Protein AF-A0A848D6H6-F1 (afdb_monomer_lite)

Foldseek 3Di:
DPVVVVVLFPQAKWFWWAAPVVRDIDIGHPVCQVVVVVVRIDGPDIDGDRPDDD

Radius of gyration: 13.32 Å; chains: 1; bounding box: 28×16×38 Å

Secondary structure (DSSP, 8-state):
--HHHHGGG--EEEEEEEETTT--EEEEEHHHHHHHHHTTEEEEEEEEEPS---

pLDDT: mean 75.25, std 16.38, range [41.91, 91.31]

Sequence (54 aa):
MDEYLDKLTEEREGYIMRNEQTNVEIKCTEEFVEAWKQRGFVIVSKGKIRLMDK

Structure (mmCIF, N/CA/C/O backbone):
data_AF-A0A848D6H6-F1
#
_entry.id   AF-A0A848D6H6-F1
#
loop_
_atom_site.group_PDB
_atom_site.id
_atom_site.type_symbol
_atom_site.label_atom_id
_atom_site.label_alt_id
_atom_site.label_comp_id
_atom_site.labe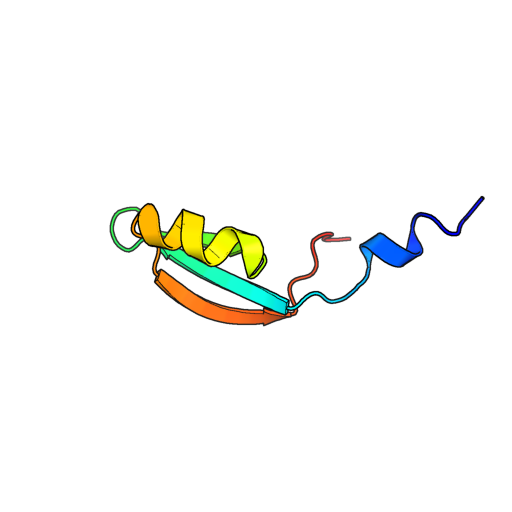l_asym_id
_atom_site.label_entity_id
_atom_site.label_seq_id
_atom_site.pdbx_PDB_ins_code
_atom_site.Cartn_x
_atom_site.Cartn_y
_atom_site.Cartn_z
_atom_site.occupancy
_atom_site.B_iso_or_equiv
_atom_site.auth_seq_id
_atom_site.auth_comp_id
_atom_site.auth_asym_id
_atom_site.auth_atom_id
_atom_site.pdbx_PDB_model_num
ATOM 1 N N . MET A 1 1 ? 17.969 9.191 -29.777 1.00 45.91 1 MET A N 1
ATOM 2 C CA . MET A 1 1 ? 18.125 9.632 -28.375 1.00 45.91 1 MET A CA 1
ATOM 3 C C . MET A 1 1 ? 16.822 9.244 -27.702 1.00 45.91 1 MET A C 1
ATOM 5 O O . MET A 1 1 ? 16.034 10.102 -27.358 1.00 45.91 1 MET A O 1
ATOM 9 N N . ASP A 1 2 ? 16.551 7.938 -27.641 1.00 51.94 2 ASP A N 1
ATOM 10 C CA . ASP A 1 2 ? 15.182 7.414 -27.473 1.00 51.94 2 ASP A CA 1
ATOM 11 C C . ASP A 1 2 ? 15.118 6.239 -26.486 1.00 51.94 2 ASP A C 1
ATOM 13 O O . ASP A 1 2 ? 14.042 5.791 -26.118 1.00 51.94 2 ASP A O 1
ATOM 17 N N . GLU A 1 3 ? 16.261 5.763 -25.984 1.00 48.28 3 GLU A N 1
ATOM 18 C CA . GLU A 1 3 ? 16.321 4.588 -25.101 1.00 48.28 3 GLU A CA 1
ATOM 19 C C . GLU A 1 3 ? 15.968 4.896 -23.634 1.00 48.28 3 GLU A C 1
ATOM 21 O O . GLU A 1 3 ? 15.806 3.986 -22.825 1.00 48.28 3 GLU A O 1
ATOM 26 N N . TYR A 1 4 ? 15.828 6.173 -23.263 1.00 50.06 4 TYR A N 1
ATOM 27 C CA . TYR A 1 4 ? 15.524 6.574 -21.882 1.00 50.06 4 TYR A CA 1
ATOM 28 C C . TYR A 1 4 ? 14.027 6.591 -21.548 1.00 50.06 4 TYR A C 1
ATOM 30 O O . TYR A 1 4 ? 13.671 6.555 -20.372 1.00 50.06 4 TYR A O 1
ATOM 38 N N . LEU A 1 5 ? 13.152 6.636 -22.557 1.00 46.78 5 LEU A N 1
ATOM 39 C CA . LEU A 1 5 ? 11.699 6.666 -22.354 1.00 46.78 5 LEU A CA 1
ATO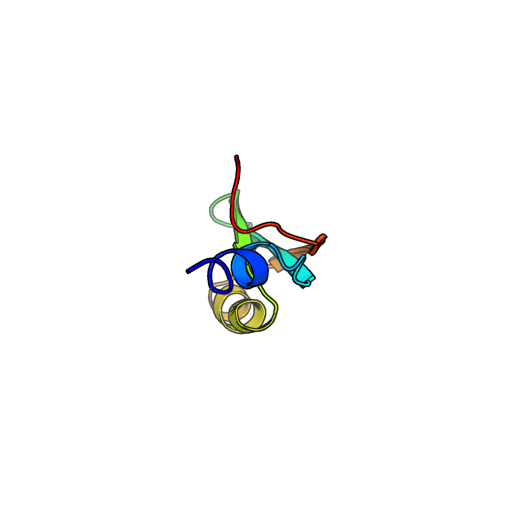M 40 C C . LEU A 1 5 ? 11.098 5.263 -22.194 1.00 46.78 5 LEU A C 1
ATOM 42 O O . LEU A 1 5 ? 10.059 5.114 -21.556 1.00 46.78 5 LEU A O 1
ATOM 46 N N . ASP A 1 6 ? 11.767 4.228 -22.707 1.00 48.50 6 ASP A N 1
ATOM 47 C CA . ASP A 1 6 ? 11.224 2.865 -22.728 1.00 48.50 6 ASP A CA 1
ATOM 48 C C . ASP A 1 6 ? 11.173 2.231 -21.322 1.00 48.50 6 ASP A C 1
ATOM 50 O O . ASP A 1 6 ? 10.187 1.598 -20.947 1.00 48.50 6 ASP A O 1
ATOM 54 N N . LYS A 1 7 ? 12.158 2.536 -20.463 1.00 48.44 7 LYS A N 1
ATOM 55 C CA . LYS A 1 7 ? 12.219 2.046 -19.068 1.00 48.44 7 LYS A CA 1
ATOM 56 C C . LYS A 1 7 ? 11.186 2.654 -18.115 1.00 48.44 7 LYS A C 1
ATOM 58 O O . LYS A 1 7 ? 10.983 2.145 -17.016 1.00 48.44 7 LYS A O 1
ATOM 63 N N . LEU A 1 8 ? 10.526 3.745 -18.500 1.00 49.38 8 LEU A N 1
ATOM 64 C CA . LEU A 1 8 ? 9.468 4.366 -17.689 1.00 49.38 8 LEU A CA 1
ATOM 65 C C . LEU A 1 8 ? 8.106 3.679 -17.869 1.00 49.38 8 LEU A C 1
ATOM 67 O O . LEU A 1 8 ? 7.187 3.929 -17.087 1.00 49.38 8 LEU A O 1
ATOM 71 N N . THR A 1 9 ? 7.992 2.785 -18.857 1.00 51.69 9 THR A N 1
ATOM 72 C CA . THR A 1 9 ? 6.762 2.046 -19.183 1.00 51.69 9 THR A CA 1
ATOM 73 C C . THR A 1 9 ? 6.803 0.595 -18.698 1.00 51.69 9 THR A C 1
ATOM 75 O O . THR A 1 9 ? 5.946 -0.207 -19.068 1.00 51.69 9 THR A O 1
ATOM 78 N N . GLU A 1 10 ? 7.780 0.225 -17.868 1.00 56.62 10 GLU A N 1
ATOM 79 C CA . GLU A 1 10 ? 7.797 -1.105 -17.266 1.00 56.62 10 GLU A CA 1
ATOM 80 C C . GLU A 1 10 ? 6.613 -1.226 -16.296 1.00 56.62 10 GLU A C 1
ATOM 82 O O . GLU A 1 10 ? 6.477 -0.470 -15.331 1.00 56.62 10 GLU A O 1
ATOM 87 N N . GLU A 1 11 ? 5.708 -2.162 -16.583 1.00 60.31 11 GLU A N 1
ATOM 88 C CA . GLU A 1 11 ? 4.637 -2.557 -15.673 1.00 60.31 11 GLU A CA 1
ATOM 89 C C . GLU A 1 11 ? 5.266 -3.167 -14.422 1.00 60.31 11 GLU A C 1
ATOM 91 O O . GLU A 1 11 ? 5.562 -4.360 -14.375 1.00 60.31 11 GLU A O 1
ATOM 96 N N . ARG A 1 12 ? 5.497 -2.335 -13.408 1.00 69.81 12 ARG A N 1
ATOM 97 C CA . ARG A 1 12 ? 6.065 -2.777 -12.138 1.00 69.81 12 ARG A CA 1
ATOM 98 C C . ARG A 1 12 ? 4.953 -3.280 -11.228 1.00 69.81 12 ARG A C 1
ATOM 100 O O . ARG A 1 12 ? 3.828 -2.764 -11.226 1.00 69.81 12 ARG A O 1
ATOM 107 N N . GLU A 1 13 ? 5.272 -4.313 -10.458 1.00 74.38 13 GLU A N 1
ATOM 108 C CA . GLU A 1 13 ? 4.396 -4.778 -9.392 1.00 74.38 13 GLU A CA 1
ATOM 109 C C . GLU A 1 13 ? 4.204 -3.647 -8.382 1.00 74.38 13 GLU A C 1
ATOM 111 O O . GLU A 1 13 ? 5.155 -3.062 -7.858 1.00 74.38 13 GLU A O 1
ATOM 116 N N . GLY A 1 14 ? 2.943 -3.295 -8.171 1.00 83.88 14 GLY A N 1
ATOM 117 C CA . GLY A 1 14 ? 2.527 -2.248 -7.271 1.00 83.88 14 GLY A CA 1
ATOM 118 C C . GLY A 1 14 ? 1.491 -2.735 -6.279 1.00 83.88 14 GLY A C 1
ATOM 119 O O . GLY A 1 14 ? 0.849 -3.779 -6.406 1.00 83.88 14 GLY A O 1
ATOM 120 N N . TYR A 1 15 ? 1.318 -1.922 -5.263 1.00 87.12 15 TYR A N 1
ATOM 121 C CA . TYR A 1 15 ? 0.461 -2.172 -4.135 1.00 87.12 15 TYR A CA 1
ATOM 122 C C . TYR A 1 15 ? -0.406 -0.944 -3.939 1.00 87.12 15 TYR A C 1
ATOM 124 O O . TYR A 1 15 ? 0.071 0.190 -3.896 1.00 87.12 15 TYR A O 1
ATOM 132 N N . ILE A 1 16 ? -1.706 -1.182 -3.848 1.00 88.56 16 ILE A N 1
ATOM 133 C CA . ILE A 1 16 ? -2.661 -0.194 -3.387 1.00 88.56 16 ILE A CA 1
ATOM 134 C C . ILE A 1 16 ? -2.737 -0.356 -1.879 1.00 88.56 16 ILE A C 1
ATOM 136 O O . ILE A 1 16 ? -3.110 -1.418 -1.372 1.00 88.56 16 ILE A O 1
ATOM 140 N N . MET A 1 17 ? -2.367 0.697 -1.166 1.00 90.25 17 MET A N 1
ATOM 141 C CA . MET A 1 17 ? -2.475 0.755 0.279 1.00 90.25 17 MET A CA 1
ATOM 142 C C . MET A 1 17 ? -3.521 1.781 0.676 1.00 90.25 17 MET A C 1
ATOM 144 O O . MET A 1 17 ? -3.619 2.841 0.066 1.00 90.25 17 MET A O 1
ATOM 148 N N . ARG A 1 18 ? -4.291 1.480 1.715 1.00 91.31 18 ARG A N 1
ATOM 149 C CA . ARG A 1 18 ? -5.309 2.369 2.267 1.00 91.31 18 ARG A CA 1
ATOM 150 C C . ARG A 1 18 ? -5.023 2.625 3.730 1.00 91.31 18 ARG A C 1
ATOM 152 O O . ARG A 1 18 ? -4.690 1.703 4.468 1.00 91.31 18 ARG A O 1
ATOM 159 N N . ASN A 1 19 ? -5.170 3.866 4.158 1.00 90.44 19 ASN A N 1
ATOM 160 C CA . ASN A 1 19 ? -5.175 4.206 5.570 1.00 90.44 19 ASN A CA 1
ATOM 161 C C . ASN A 1 19 ? -6.619 4.202 6.078 1.00 90.44 19 ASN A C 1
ATOM 163 O O . ASN A 1 19 ? -7.457 4.933 5.553 1.00 90.44 19 ASN A O 1
ATOM 167 N N . GLU A 1 20 ? -6.926 3.390 7.087 1.00 84.25 20 GLU A N 1
ATOM 168 C CA . GLU A 1 20 ? -8.282 3.332 7.651 1.00 84.25 20 GLU A CA 1
ATOM 169 C C . GLU A 1 20 ? -8.642 4.586 8.458 1.00 84.25 20 GLU A C 1
ATOM 171 O O . GLU A 1 20 ? -9.806 4.977 8.486 1.00 84.25 20 GLU A O 1
ATOM 176 N N . GLN A 1 21 ? -7.654 5.263 9.053 1.00 86.19 21 GLN A N 1
ATOM 177 C CA . GLN A 1 21 ? -7.870 6.460 9.868 1.00 86.19 21 GLN A CA 1
ATOM 178 C C . GLN A 1 21 ? -8.218 7.683 9.017 1.00 86.19 21 GLN A C 1
ATOM 180 O O . GLN A 1 21 ? -9.069 8.481 9.399 1.00 86.19 21 GLN A O 1
ATOM 185 N N . THR A 1 22 ? -7.553 7.844 7.872 1.00 86.06 22 THR A N 1
ATOM 186 C CA . THR A 1 22 ? -7.735 9.009 6.987 1.00 86.06 22 THR A CA 1
ATOM 187 C C . THR A 1 22 ? -8.528 8.694 5.723 1.00 86.06 22 THR A C 1
ATOM 189 O O . THR A 1 22 ? -8.854 9.601 4.963 1.00 86.06 22 THR A O 1
ATOM 192 N N . ASN A 1 23 ? -8.845 7.419 5.490 1.00 86.00 23 ASN A N 1
ATOM 193 C CA . ASN A 1 23 ? -9.490 6.912 4.280 1.00 86.00 23 ASN A CA 1
ATOM 194 C C . ASN A 1 23 ? -8.724 7.192 2.974 1.00 86.00 23 ASN A C 1
ATOM 196 O O . ASN A 1 23 ? -9.301 7.122 1.894 1.00 86.00 23 ASN A O 1
ATOM 200 N N . VAL A 1 24 ? -7.423 7.483 3.061 1.00 87.56 24 VAL A N 1
ATOM 201 C CA . VAL A 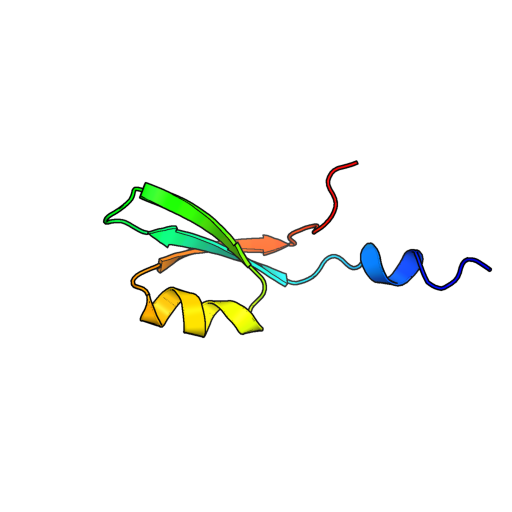1 24 ? -6.576 7.796 1.904 1.00 87.56 24 VAL A CA 1
ATOM 202 C C . VAL A 1 24 ? -6.059 6.515 1.261 1.00 87.56 24 VAL A C 1
ATOM 204 O O . VAL A 1 24 ? -5.485 5.665 1.943 1.00 87.56 24 VAL A O 1
ATOM 207 N N . GLU A 1 25 ? -6.210 6.412 -0.057 1.00 89.06 25 GLU A N 1
ATOM 208 C CA . GLU A 1 25 ? -5.665 5.334 -0.881 1.00 89.06 25 GLU A CA 1
ATOM 209 C C . GLU A 1 25 ? -4.449 5.823 -1.669 1.00 89.06 25 GLU A C 1
ATOM 211 O O . GLU A 1 25 ? -4.474 6.878 -2.302 1.00 89.06 25 GLU A O 1
ATOM 216 N N . ILE A 1 26 ? -3.375 5.043 -1.638 1.00 85.69 26 ILE A N 1
ATOM 217 C CA . ILE A 1 26 ? -2.117 5.329 -2.322 1.00 85.69 26 ILE A CA 1
ATOM 218 C C . ILE A 1 26 ? -1.683 4.119 -3.137 1.00 85.69 26 ILE A C 1
ATOM 220 O O . ILE A 1 26 ? -1.960 2.977 -2.779 1.00 85.69 26 ILE A O 1
ATOM 224 N N . LYS A 1 27 ? -0.968 4.373 -4.227 1.00 85.56 27 LYS A N 1
ATOM 225 C CA . LYS A 1 27 ? -0.352 3.338 -5.058 1.00 85.56 27 LYS A CA 1
ATOM 226 C C . LYS A 1 27 ? 1.156 3.455 -4.908 1.00 85.56 27 LYS A C 1
ATOM 228 O O . LYS A 1 27 ? 1.703 4.533 -5.129 1.00 85.56 27 LYS A O 1
ATOM 233 N N . CYS A 1 28 ? 1.820 2.382 -4.513 1.00 82.88 28 CYS A N 1
ATOM 234 C CA . CYS A 1 28 ? 3.262 2.366 -4.302 1.00 82.88 28 CYS A CA 1
ATOM 235 C C . CYS A 1 28 ? 3.868 1.029 -4.738 1.00 82.88 28 CYS A C 1
ATOM 237 O O . CYS A 1 28 ? 3.169 0.030 -4.855 1.00 82.88 28 CYS A O 1
ATOM 239 N N . THR A 1 29 ? 5.161 1.006 -5.033 1.00 84.88 29 THR A N 1
ATOM 240 C CA . THR A 1 29 ? 5.915 -0.228 -5.302 1.00 84.88 29 THR A CA 1
ATOM 241 C C . THR A 1 29 ? 6.253 -0.950 -3.992 1.00 84.88 29 THR A C 1
ATOM 243 O O . THR A 1 29 ? 6.170 -0.353 -2.917 1.00 84.88 29 THR A O 1
ATOM 246 N N . GLU A 1 30 ? 6.633 -2.232 -4.068 1.00 83.62 30 GLU A N 1
ATOM 247 C CA . GLU A 1 30 ? 6.935 -3.078 -2.892 1.00 83.62 30 GLU A CA 1
ATOM 248 C C . GLU A 1 30 ? 7.906 -2.422 -1.902 1.00 83.62 30 GLU A C 1
ATOM 250 O O . GLU A 1 30 ? 7.684 -2.419 -0.696 1.00 83.62 30 GLU A O 1
ATOM 255 N N . GLU A 1 31 ? 8.932 -1.778 -2.447 1.00 84.31 31 GLU A N 1
ATOM 256 C CA . GLU A 1 31 ? 9.969 -1.014 -1.748 1.00 84.31 31 GLU A CA 1
ATOM 257 C C . GLU A 1 31 ? 9.416 0.069 -0.797 1.00 84.31 31 GLU A C 1
ATOM 259 O O . GLU A 1 31 ? 10.055 0.396 0.201 1.00 84.31 31 GLU A O 1
ATOM 264 N N . PHE A 1 32 ? 8.209 0.590 -1.038 1.00 84.12 32 PHE A N 1
ATOM 265 C CA . PHE A 1 32 ? 7.559 1.572 -0.161 1.00 84.12 32 PHE A CA 1
ATOM 266 C C . PHE A 1 32 ? 6.460 0.977 0.723 1.00 84.12 32 PHE A C 1
ATOM 268 O O . PHE A 1 32 ? 5.979 1.661 1.631 1.00 84.12 32 PHE A O 1
ATOM 275 N N . VAL A 1 33 ? 6.053 -0.274 0.493 1.00 86.25 33 VAL A N 1
ATOM 276 C CA . VAL A 1 33 ? 4.966 -0.912 1.245 1.00 86.25 33 VAL A CA 1
ATOM 277 C C . VAL A 1 33 ? 5.278 -0.943 2.733 1.00 86.25 33 VAL A C 1
ATOM 279 O O . VAL A 1 33 ? 4.428 -0.585 3.545 1.00 86.25 33 VAL A O 1
ATOM 282 N N . GLU A 1 34 ? 6.501 -1.310 3.109 1.00 88.50 34 GLU A N 1
ATOM 283 C CA . GLU A 1 34 ? 6.907 -1.363 4.516 1.00 88.50 34 GLU A CA 1
ATOM 284 C C . GLU A 1 34 ? 6.858 0.015 5.187 1.00 88.50 34 GLU A C 1
ATOM 286 O O . GLU A 1 34 ? 6.322 0.147 6.290 1.00 88.50 34 GLU A O 1
ATOM 291 N N . ALA A 1 35 ? 7.318 1.062 4.493 1.00 89.88 35 ALA A N 1
ATOM 292 C CA . ALA A 1 35 ? 7.294 2.433 5.000 1.00 89.88 35 ALA A CA 1
ATOM 293 C C . ALA A 1 35 ? 5.860 2.925 5.260 1.00 89.88 35 ALA A C 1
ATOM 295 O O . ALA A 1 35 ? 5.576 3.561 6.277 1.00 89.88 35 ALA A O 1
ATOM 296 N N . TRP A 1 36 ? 4.930 2.607 4.359 1.00 88.62 36 TRP A N 1
ATOM 297 C CA . TRP A 1 36 ? 3.518 2.948 4.522 1.00 88.62 36 TRP A CA 1
ATOM 298 C C . TRP A 1 36 ? 2.827 2.086 5.580 1.00 88.62 36 TRP A C 1
ATOM 300 O O . TRP A 1 36 ? 2.015 2.599 6.352 1.00 88.62 36 TRP A O 1
ATOM 310 N N . LYS A 1 37 ? 3.207 0.813 5.700 1.00 88.00 37 LYS A N 1
ATOM 311 C CA . LYS A 1 37 ? 2.718 -0.089 6.747 1.00 88.00 37 LYS A CA 1
ATOM 312 C C . LYS A 1 37 ? 3.083 0.412 8.144 1.00 88.00 37 LYS A C 1
ATOM 314 O O . LYS A 1 37 ? 2.231 0.420 9.028 1.00 88.00 37 LYS A O 1
ATOM 319 N N . GLN A 1 38 ? 4.297 0.939 8.320 1.00 89.19 38 GLN A N 1
ATOM 320 C CA . GLN A 1 38 ? 4.709 1.608 9.562 1.00 89.19 38 GLN A CA 1
ATOM 321 C C . GLN A 1 38 ? 3.915 2.890 9.858 1.00 89.19 38 GLN A C 1
ATOM 323 O O . GLN A 1 38 ? 3.746 3.252 11.018 1.00 89.19 38 GLN A O 1
ATOM 328 N N . ARG A 1 39 ? 3.392 3.564 8.828 1.00 85.88 39 ARG A N 1
ATOM 329 C CA . ARG A 1 39 ? 2.525 4.748 8.959 1.00 85.88 39 ARG A CA 1
ATOM 330 C C . ARG A 1 39 ? 1.050 4.410 9.215 1.00 85.88 39 ARG A C 1
ATOM 332 O O . ARG A 1 39 ? 0.232 5.325 9.264 1.00 85.88 39 ARG A O 1
ATOM 339 N N . GLY A 1 40 ? 0.697 3.130 9.346 1.00 87.31 40 GLY A N 1
ATOM 340 C CA . GLY A 1 40 ? -0.684 2.687 9.563 1.00 87.31 40 GLY A CA 1
ATOM 341 C C . GLY A 1 40 ? -1.502 2.509 8.282 1.00 87.31 40 GLY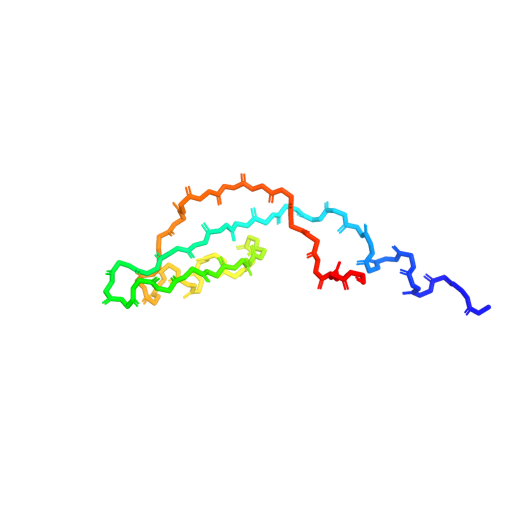 A C 1
ATOM 342 O O . GLY A 1 40 ? -2.728 2.469 8.338 1.00 87.31 40 GLY A O 1
ATOM 343 N N . PHE A 1 41 ? -0.852 2.410 7.122 1.00 90.50 41 PHE A N 1
ATOM 344 C CA . PHE A 1 41 ? -1.520 2.012 5.886 1.00 90.50 41 PHE A CA 1
ATOM 345 C C . PHE A 1 41 ? -1.534 0.486 5.771 1.00 90.50 41 PHE A C 1
ATOM 347 O O . PHE A 1 41 ? -0.558 -0.189 6.092 1.00 90.50 41 PHE A O 1
ATOM 354 N N . VAL A 1 42 ? -2.622 -0.068 5.253 1.00 89.75 42 VAL A N 1
ATOM 355 C CA . VAL A 1 42 ? -2.774 -1.503 5.005 1.00 89.75 42 VAL A CA 1
ATOM 356 C C . VAL A 1 42 ? -2.862 -1.766 3.511 1.00 89.75 42 VAL A C 1
ATOM 358 O O . VAL A 1 42 ? -3.424 -0.968 2.765 1.00 89.75 42 VAL A O 1
ATOM 361 N N . ILE A 1 43 ? -2.288 -2.876 3.052 1.00 89.06 43 ILE A N 1
ATOM 362 C CA . ILE A 1 43 ? -2.386 -3.281 1.647 1.00 89.06 43 ILE A CA 1
ATOM 363 C C . ILE A 1 43 ? -3.826 -3.726 1.398 1.00 89.06 43 ILE A C 1
ATOM 365 O O . ILE A 1 43 ? -4.276 -4.706 1.986 1.00 89.06 43 ILE A O 1
ATOM 369 N N . VAL A 1 44 ? -4.535 -3.013 0.529 1.00 88.75 44 VAL A N 1
ATOM 370 C CA . VAL A 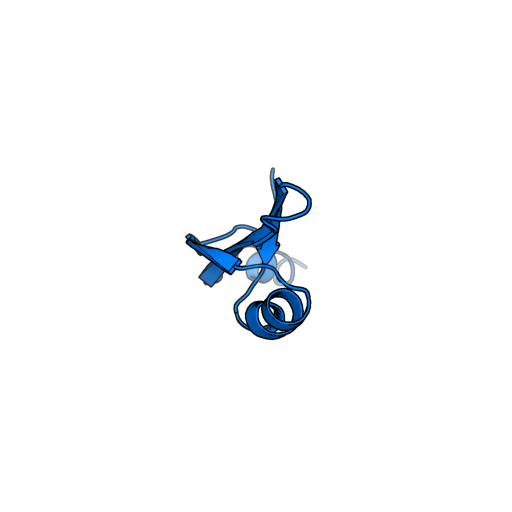1 44 ? -5.911 -3.354 0.138 1.00 88.75 44 VAL A CA 1
ATOM 371 C C . VAL A 1 44 ? -5.960 -4.114 -1.176 1.00 88.75 44 VAL A C 1
ATOM 373 O O . VAL A 1 44 ? -6.867 -4.910 -1.394 1.00 88.75 44 VAL A O 1
ATOM 376 N N . SER A 1 45 ? -4.979 -3.899 -2.052 1.00 86.12 45 SER A N 1
ATOM 377 C CA . SER A 1 45 ? -4.891 -4.612 -3.320 1.00 86.12 45 SER A CA 1
ATOM 378 C C . SER A 1 45 ? -3.449 -4.673 -3.808 1.00 86.12 45 SER A C 1
ATOM 380 O O . SER A 1 45 ? -2.665 -3.760 -3.562 1.00 86.12 45 SER A O 1
ATOM 382 N N . LYS A 1 46 ? -3.093 -5.745 -4.513 1.00 85.38 46 LYS A N 1
ATOM 383 C CA . LYS A 1 46 ? -1.812 -5.875 -5.218 1.00 85.38 46 LYS A CA 1
ATOM 384 C C . LYS A 1 46 ? -2.091 -5.987 -6.709 1.00 85.38 46 LYS A C 1
ATOM 386 O O . LYS A 1 46 ? -2.993 -6.719 -7.114 1.00 85.38 46 LYS A O 1
ATOM 391 N N . GLY A 1 47 ? -1.345 -5.257 -7.523 1.00 79.31 47 GLY A N 1
ATOM 392 C CA . GLY A 1 47 ? -1.567 -5.227 -8.960 1.00 79.31 47 GLY A CA 1
ATOM 393 C C . GLY A 1 47 ? -0.485 -4.457 -9.695 1.00 79.31 47 GLY A C 1
ATOM 394 O O . GLY A 1 47 ? 0.320 -3.749 -9.105 1.00 79.31 47 GLY A O 1
ATOM 395 N N . LYS A 1 48 ? -0.457 -4.584 -11.015 1.00 71.12 48 LYS A N 1
ATOM 396 C CA . LYS A 1 48 ? 0.486 -3.823 -11.832 1.00 71.12 48 LYS A CA 1
ATOM 397 C C . LYS A 1 48 ? 0.082 -2.352 -11.824 1.00 71.12 48 LYS A C 1
ATOM 399 O O . LYS A 1 48 ? -1.033 -2.026 -12.235 1.00 71.12 48 LYS A O 1
ATOM 404 N N . ILE A 1 49 ? 0.963 -1.475 -11.350 1.00 70.56 49 ILE A N 1
ATOM 405 C CA . ILE A 1 49 ? 0.733 -0.027 -11.394 1.00 70.56 49 ILE A CA 1
ATOM 406 C C . ILE A 1 49 ? 1.574 0.573 -12.517 1.00 70.56 49 ILE A C 1
ATOM 408 O O . ILE A 1 49 ? 2.743 0.234 -12.685 1.00 70.56 49 ILE A O 1
ATOM 412 N N . ARG A 1 50 ? 0.975 1.475 -13.296 1.00 63.66 50 ARG A N 1
ATOM 413 C CA . ARG A 1 50 ? 1.706 2.333 -14.233 1.00 63.66 50 ARG A CA 1
ATOM 414 C C . ARG A 1 50 ? 1.903 3.690 -13.574 1.00 63.66 50 ARG A C 1
ATOM 416 O O . ARG A 1 50 ? 0.942 4.286 -13.099 1.00 63.66 50 ARG A O 1
ATOM 423 N N . LEU A 1 51 ? 3.154 4.141 -13.514 1.00 59.59 51 LEU A N 1
ATOM 424 C CA . LEU A 1 51 ? 3.536 5.422 -12.911 1.00 59.59 51 LEU A CA 1
ATOM 425 C C . LEU A 1 51 ? 3.232 6.630 -13.823 1.00 59.5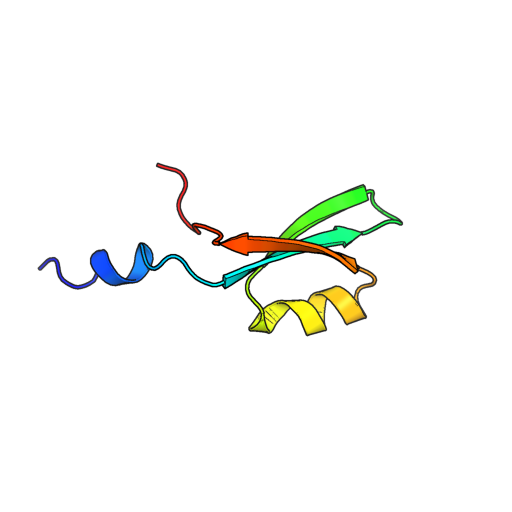9 51 LEU A C 1
ATOM 427 O O . LEU A 1 51 ? 3.277 7.755 -13.341 1.00 59.59 51 LEU A O 1
ATOM 431 N N . MET A 1 52 ? 2.876 6.418 -15.098 1.00 54.72 52 MET A N 1
ATOM 432 C CA . MET A 1 52 ? 2.429 7.473 -16.019 1.00 54.72 52 MET A CA 1
ATOM 433 C C . MET A 1 52 ? 1.008 7.201 -16.524 1.00 54.72 52 MET A C 1
ATOM 435 O O . MET A 1 52 ? 0.757 6.198 -17.196 1.00 54.72 52 MET A O 1
ATOM 439 N N . ASP A 1 53 ? 0.103 8.122 -16.196 1.00 45.75 53 ASP A N 1
ATOM 440 C CA . ASP A 1 53 ? -1.179 8.326 -16.874 1.00 45.75 53 ASP A CA 1
ATOM 441 C C . ASP A 1 53 ? -0.896 9.178 -18.130 1.00 45.75 53 ASP A C 1
ATOM 443 O O . ASP A 1 53 ? -0.090 10.110 -18.063 1.00 45.75 53 ASP A O 1
ATOM 447 N N . LYS A 1 54 ? -1.448 8.789 -19.283 1.00 41.91 54 LYS A N 1
ATOM 448 C CA . LYS A 1 54 ? -1.145 9.367 -20.604 1.00 41.91 54 LYS A CA 1
ATOM 449 C C . LYS A 1 54 ? -2.013 10.581 -20.909 1.00 41.91 54 LYS A C 1
ATOM 451 O O . LYS A 1 54 ? -3.223 10.506 -20.616 1.00 41.91 54 LYS A O 1
#

Organism: Aneurinibacillus aneurinilyticus (NCBI:txid1391)